Protein AF-A0A917Y724-F1 (afdb_monomer_lite)

Structure (mmCIF, N/CA/C/O backbone):
data_AF-A0A917Y724-F1
#
_entry.id   AF-A0A917Y724-F1
#
loop_
_atom_site.group_PDB
_atom_site.id
_atom_site.type_symbol
_atom_site.label_atom_id
_atom_site.label_alt_id
_atom_site.label_comp_id
_atom_site.label_asym_id
_atom_site.label_entity_id
_atom_site.label_seq_id
_atom_site.pdbx_PDB_ins_code
_atom_site.Cartn_x
_atom_site.Cartn_y
_atom_site.Cartn_z
_atom_site.occupancy
_atom_site.B_iso_or_equiv
_atom_site.auth_seq_id
_atom_site.auth_comp_id
_atom_site.auth_asym_id
_atom_site.auth_atom_id
_atom_site.pdbx_PDB_model_num
ATOM 1 N N . MET A 1 1 ? 17.860 6.139 -14.440 1.00 82.44 1 MET A N 1
ATOM 2 C CA . MET A 1 1 ? 18.016 4.877 -13.682 1.00 82.44 1 MET A CA 1
ATOM 3 C C . MET A 1 1 ? 18.057 5.109 -12.175 1.00 82.44 1 MET A C 1
ATOM 5 O O . MET A 1 1 ? 18.870 5.886 -11.681 1.00 82.44 1 MET A O 1
ATOM 9 N N . ALA A 1 2 ? 17.187 4.440 -11.422 1.00 91.62 2 ALA A N 1
ATOM 10 C CA . ALA A 1 2 ? 17.200 4.432 -9.964 1.00 91.62 2 ALA A CA 1
ATOM 11 C C . ALA A 1 2 ? 18.152 3.364 -9.397 1.00 91.62 2 ALA A C 1
ATOM 13 O O . ALA A 1 2 ? 18.412 2.335 -10.013 1.00 91.62 2 ALA A O 1
ATOM 14 N N . LYS A 1 3 ? 18.634 3.573 -8.164 1.00 95.38 3 LYS A N 1
ATOM 15 C CA . LYS A 1 3 ? 19.426 2.564 -7.439 1.00 95.38 3 LYS A CA 1
ATOM 16 C C . LYS A 1 3 ? 18.592 1.291 -7.226 1.00 95.38 3 LYS A C 1
ATOM 18 O O . LYS A 1 3 ? 17.486 1.388 -6.689 1.00 95.38 3 LYS A O 1
ATOM 23 N N . LYS A 1 4 ? 19.155 0.110 -7.521 1.00 93.94 4 LYS A N 1
ATOM 24 C CA . LYS A 1 4 ? 18.503 -1.207 -7.325 1.00 93.94 4 LYS A CA 1
ATOM 25 C C . LYS A 1 4 ? 17.917 -1.368 -5.917 1.00 93.94 4 LYS A C 1
ATOM 27 O O . LYS A 1 4 ? 16.763 -1.750 -5.753 1.00 93.94 4 LYS A O 1
ATOM 32 N N . SER A 1 5 ? 18.658 -0.933 -4.896 1.00 96.06 5 SER A N 1
ATOM 33 C CA . SER A 1 5 ? 18.205 -0.964 -3.498 1.00 96.06 5 SER A CA 1
ATOM 34 C C . SER A 1 5 ? 16.934 -0.149 -3.232 1.00 96.06 5 SER A C 1
ATOM 36 O O . SER A 1 5 ? 16.183 -0.451 -2.309 1.00 96.06 5 SER A O 1
ATOM 38 N N . ARG A 1 6 ? 16.660 0.900 -4.016 1.00 95.25 6 ARG A N 1
ATOM 39 C CA . ARG A 1 6 ? 15.450 1.726 -3.874 1.00 95.25 6 ARG A CA 1
ATOM 40 C C . ARG A 1 6 ? 14.244 1.111 -4.570 1.00 95.25 6 ARG A C 1
ATOM 42 O O . ARG A 1 6 ? 13.134 1.330 -4.091 1.00 95.25 6 ARG A O 1
ATOM 49 N N . ILE A 1 7 ? 14.467 0.366 -5.650 1.00 94.81 7 ILE A N 1
ATOM 50 C CA . ILE A 1 7 ? 13.433 -0.413 -6.335 1.00 94.81 7 ILE A CA 1
ATOM 51 C C . ILE A 1 7 ? 13.007 -1.568 -5.423 1.00 94.81 7 ILE A C 1
ATOM 53 O O . ILE A 1 7 ? 11.844 -1.620 -5.035 1.00 94.81 7 ILE A O 1
ATOM 57 N N . ALA A 1 8 ? 13.963 -2.364 -4.930 1.00 95.62 8 ALA A N 1
ATOM 58 C CA . ALA A 1 8 ? 13.699 -3.473 -4.006 1.00 95.62 8 ALA A CA 1
ATOM 59 C C . ALA A 1 8 ? 12.973 -3.027 -2.722 1.00 95.62 8 ALA A C 1
ATOM 61 O O . ALA A 1 8 ? 12.015 -3.657 -2.286 1.00 95.62 8 ALA A O 1
ATOM 62 N N . LYS A 1 9 ? 13.360 -1.884 -2.133 1.00 95.81 9 LYS A N 1
ATOM 63 C CA . LYS A 1 9 ? 12.646 -1.316 -0.972 1.00 95.81 9 LYS A CA 1
ATOM 64 C C . LYS A 1 9 ? 11.193 -0.944 -1.278 1.00 95.81 9 LYS A C 1
ATOM 66 O O . LYS A 1 9 ? 10.368 -0.980 -0.373 1.00 95.81 9 LYS A O 1
ATOM 71 N N . ASN A 1 10 ? 10.886 -0.515 -2.500 1.00 95.88 10 ASN A N 1
ATOM 72 C CA . ASN A 1 10 ? 9.520 -0.174 -2.889 1.00 95.88 10 ASN A CA 1
ATOM 73 C C . ASN A 1 10 ? 8.687 -1.431 -3.153 1.00 95.88 10 ASN A C 1
ATOM 75 O O . ASN A 1 10 ? 7.517 -1.450 -2.787 1.00 95.88 10 ASN A O 1
ATOM 79 N N . GLU A 1 11 ? 9.305 -2.467 -3.718 1.00 94.94 11 GLU A N 1
ATOM 80 C CA . GLU A 1 11 ? 8.661 -3.761 -3.947 1.00 94.94 11 GLU A CA 1
ATOM 81 C C . GLU A 1 11 ? 8.314 -4.452 -2.629 1.00 94.94 11 GLU A C 1
ATOM 83 O O . GLU A 1 11 ? 7.149 -4.743 -2.380 1.00 94.94 11 GLU A O 1
ATOM 88 N N . LYS A 1 12 ? 9.263 -4.497 -1.686 1.00 95.88 12 LYS A N 1
ATOM 89 C CA . LYS A 1 12 ? 8.992 -4.951 -0.316 1.00 95.88 12 LYS A CA 1
ATOM 90 C C . LYS A 1 12 ? 7.804 -4.210 0.308 1.00 95.88 12 LYS A C 1
ATOM 92 O O . LYS A 1 12 ? 6.965 -4.809 0.964 1.00 95.88 12 LYS A O 1
ATOM 97 N N . ARG A 1 13 ? 7.670 -2.894 0.103 1.00 96.38 13 ARG A N 1
ATOM 98 C CA . ARG A 1 13 ? 6.494 -2.161 0.612 1.00 96.38 13 ARG A CA 1
ATOM 99 C C . ARG A 1 13 ? 5.195 -2.614 -0.046 1.00 96.38 13 ARG A C 1
ATOM 101 O O . ARG A 1 13 ? 4.196 -2.699 0.652 1.00 96.38 13 ARG A O 1
ATOM 108 N N . ARG A 1 14 ? 5.188 -2.898 -1.350 1.00 95.44 14 ARG A N 1
ATOM 109 C CA . ARG A 1 14 ? 3.999 -3.417 -2.047 1.00 95.44 14 ARG A CA 1
ATOM 110 C C . ARG A 1 14 ? 3.566 -4.761 -1.472 1.00 95.44 14 ARG A C 1
ATOM 112 O O . ARG A 1 14 ? 2.390 -4.918 -1.168 1.00 95.44 14 ARG A O 1
ATOM 119 N N . GLU A 1 15 ? 4.513 -5.660 -1.224 1.00 96.06 15 GLU A N 1
ATOM 120 C CA . GLU A 1 15 ? 4.256 -6.958 -0.587 1.00 96.06 15 GLU A CA 1
ATOM 121 C C . GLU A 1 15 ? 3.650 -6.794 0.815 1.00 96.06 15 GLU A C 1
ATOM 123 O O . GLU A 1 15 ? 2.627 -7.397 1.137 1.00 96.06 15 GLU A O 1
ATOM 128 N N . PHE A 1 16 ? 4.237 -5.926 1.649 1.00 95.56 16 PHE A N 1
ATOM 129 C CA . PHE A 1 16 ? 3.709 -5.639 2.988 1.00 95.56 16 PHE A CA 1
ATOM 130 C C . PHE A 1 16 ? 2.320 -4.997 2.934 1.00 95.56 16 PHE A C 1
ATOM 132 O O . PHE A 1 16 ? 1.463 -5.325 3.751 1.00 95.56 16 PHE A O 1
ATOM 139 N N . VAL A 1 17 ? 2.073 -4.093 1.987 1.00 96.12 17 VAL A N 1
ATOM 140 C CA . VAL A 1 17 ? 0.746 -3.495 1.800 1.00 96.12 17 VAL A CA 1
ATOM 141 C C . VAL A 1 17 ? -0.266 -4.564 1.409 1.00 96.12 17 VAL A C 1
ATOM 143 O O . VAL A 1 17 ? -1.323 -4.614 2.026 1.00 96.12 17 VAL A O 1
ATOM 146 N N . ALA A 1 18 ? 0.057 -5.437 0.453 1.00 95.25 18 ALA A N 1
ATOM 147 C CA . ALA A 1 18 ? -0.834 -6.509 0.016 1.00 95.25 18 ALA A CA 1
ATOM 148 C C . ALA A 1 18 ? -1.160 -7.480 1.162 1.00 95.25 18 ALA A C 1
ATOM 150 O O . ALA A 1 18 ? -2.328 -7.774 1.405 1.00 95.25 18 ALA A O 1
ATOM 151 N N . ARG A 1 19 ? -0.146 -7.896 1.932 1.00 95.00 19 ARG A N 1
ATOM 152 C CA . ARG A 1 19 ? -0.314 -8.819 3.064 1.00 95.00 19 ARG A CA 1
ATOM 153 C C . ARG A 1 19 ? -1.217 -8.264 4.171 1.00 95.00 19 ARG A C 1
ATOM 155 O O . ARG A 1 19 ? -1.969 -9.019 4.773 1.00 95.00 19 ARG A O 1
ATOM 162 N N . TYR A 1 20 ? -1.133 -6.964 4.457 1.00 94.56 20 TYR A N 1
ATOM 163 C CA . TYR A 1 20 ? -1.872 -6.330 5.558 1.00 94.56 20 TYR A CA 1
ATOM 164 C C . TYR A 1 20 ? -3.113 -5.549 5.092 1.00 94.56 20 TYR A C 1
ATOM 166 O O . TYR A 1 20 ? -3.781 -4.922 5.916 1.00 94.56 20 TYR A O 1
ATOM 174 N N . ALA A 1 21 ? -3.438 -5.566 3.794 1.00 93.75 21 ALA A N 1
ATOM 175 C CA . ALA A 1 21 ? -4.510 -4.755 3.216 1.00 93.75 21 ALA A CA 1
ATOM 176 C C . ALA A 1 21 ? -5.874 -5.044 3.857 1.00 93.75 21 ALA A C 1
ATOM 178 O O . ALA A 1 21 ? -6.537 -4.107 4.301 1.00 93.75 21 ALA A O 1
ATOM 179 N N . ALA A 1 22 ? -6.251 -6.324 3.950 1.00 94.56 22 ALA A N 1
ATOM 180 C CA . ALA A 1 22 ? -7.533 -6.750 4.511 1.00 94.56 22 ALA A CA 1
ATOM 181 C C . ALA A 1 22 ? -7.673 -6.318 5.977 1.00 94.56 22 ALA A C 1
ATOM 183 O O . ALA A 1 22 ? -8.573 -5.556 6.324 1.00 94.56 22 ALA A O 1
ATOM 184 N N . ARG A 1 23 ? -6.692 -6.679 6.812 1.00 93.69 23 ARG A N 1
ATOM 185 C CA . ARG A 1 23 ? -6.708 -6.348 8.239 1.00 93.69 23 ARG A CA 1
ATOM 186 C C . ARG A 1 23 ? -6.767 -4.841 8.495 1.00 93.69 23 ARG A C 1
ATOM 188 O O . ARG A 1 23 ? -7.489 -4.374 9.369 1.00 93.69 23 ARG A O 1
ATOM 195 N N . ARG A 1 24 ? -6.023 -4.044 7.721 1.00 94.19 24 ARG A N 1
ATOM 196 C CA . ARG A 1 24 ? -6.050 -2.576 7.846 1.00 94.19 24 ARG A CA 1
ATOM 197 C C . ARG A 1 24 ? -7.363 -1.960 7.380 1.00 94.19 24 ARG A C 1
ATOM 199 O O . ARG A 1 24 ? -7.694 -0.886 7.879 1.00 94.19 24 ARG A O 1
ATOM 206 N N . ALA A 1 25 ? -8.057 -2.571 6.422 1.00 94.19 25 ALA A N 1
ATOM 207 C CA . ALA A 1 25 ? -9.376 -2.117 5.997 1.00 94.19 25 ALA A CA 1
ATOM 208 C C . ALA A 1 25 ? -10.388 -2.303 7.134 1.00 94.19 25 ALA A C 1
ATOM 210 O O . ALA A 1 25 ? -10.979 -1.317 7.563 1.00 94.19 25 ALA A O 1
ATOM 211 N N . GLU A 1 26 ? -10.448 -3.500 7.726 1.00 94.38 26 GLU A N 1
ATOM 212 C CA . GLU A 1 26 ? -11.329 -3.812 8.864 1.00 94.38 26 GLU A CA 1
ATOM 213 C C . GLU A 1 26 ? -11.164 -2.817 10.022 1.00 94.38 26 GLU A C 1
ATOM 215 O O . GLU A 1 26 ? -12.128 -2.225 10.502 1.00 94.38 26 GLU A O 1
ATOM 220 N N . LEU A 1 27 ? -9.922 -2.572 10.448 1.00 94.50 27 LEU A N 1
ATOM 221 C CA . LEU A 1 27 ? -9.639 -1.674 11.572 1.00 94.50 27 LEU A CA 1
ATOM 222 C C . LEU A 1 27 ? -10.020 -0.229 11.264 1.00 94.50 27 LEU A C 1
ATOM 224 O O . LEU A 1 27 ? -10.531 0.486 12.124 1.00 94.50 27 LEU A O 1
ATOM 228 N N . LYS A 1 28 ? -9.770 0.220 10.031 1.00 93.81 28 LYS A N 1
ATOM 229 C CA . LYS A 1 28 ? -10.169 1.562 9.600 1.00 93.81 28 LYS A CA 1
ATOM 230 C C . LYS A 1 28 ? -11.683 1.699 9.522 1.00 93.81 28 LYS A C 1
ATOM 232 O O . LYS A 1 28 ? -12.187 2.775 9.836 1.00 93.81 28 LYS A O 1
ATOM 237 N N . ASP A 1 29 ? -12.387 0.639 9.147 1.00 95.25 29 ASP A N 1
ATOM 238 C CA . ASP A 1 29 ? -13.845 0.627 9.108 1.00 95.25 29 ASP A CA 1
ATOM 239 C C . ASP A 1 29 ? -14.434 0.712 10.519 1.00 95.25 29 ASP A C 1
ATOM 241 O O . ASP A 1 29 ? -15.340 1.517 10.739 1.00 95.25 29 ASP A O 1
ATOM 245 N N . ILE A 1 30 ? -13.868 -0.012 11.495 1.00 93.19 30 ILE A N 1
ATOM 246 C CA . ILE A 1 30 ? -14.245 0.103 12.917 1.00 93.19 30 ILE A CA 1
ATOM 247 C C . ILE A 1 30 ? -14.040 1.538 13.417 1.00 93.19 30 ILE A C 1
ATOM 249 O O . ILE A 1 30 ? -14.930 2.101 14.053 1.00 93.19 30 ILE A O 1
ATOM 253 N N . ILE A 1 31 ? -12.900 2.157 13.091 1.00 92.81 31 ILE A N 1
ATOM 254 C CA . ILE A 1 31 ? -12.583 3.532 13.508 1.00 92.81 31 ILE A CA 1
ATOM 255 C C . ILE A 1 31 ? -13.537 4.550 12.868 1.00 92.81 31 ILE A C 1
ATOM 257 O O . ILE A 1 31 ? -13.969 5.489 13.532 1.00 92.81 31 ILE A O 1
ATOM 261 N N . ARG A 1 32 ? -13.862 4.388 11.579 1.00 93.50 32 ARG A N 1
ATOM 262 C CA . ARG A 1 32 ? -14.727 5.314 10.831 1.00 93.50 32 ARG A CA 1
ATOM 263 C C . ARG A 1 32 ? -16.204 5.169 11.200 1.00 93.50 32 ARG A C 1
ATOM 265 O O . ARG A 1 32 ? -16.970 6.115 11.015 1.00 93.50 32 ARG A O 1
ATOM 272 N N . ARG A 1 33 ? -16.632 3.990 11.651 1.00 93.19 33 ARG A N 1
ATOM 273 C CA . ARG A 1 33 ? -18.042 3.698 11.901 1.00 93.19 33 ARG A CA 1
ATOM 274 C C . ARG A 1 33 ? -18.560 4.515 13.107 1.00 93.19 33 ARG A C 1
ATOM 276 O O . ARG A 1 33 ? -17.976 4.467 14.194 1.00 93.19 33 ARG A O 1
ATOM 283 N N . PRO A 1 34 ? -19.671 5.261 12.947 1.00 87.00 34 PRO A N 1
ATOM 284 C CA . PRO A 1 34 ? -20.221 6.098 14.015 1.00 87.00 34 PRO A CA 1
ATOM 285 C C . PRO A 1 34 ? -20.843 5.278 15.152 1.00 87.00 34 PRO A C 1
ATOM 287 O O . PRO A 1 34 ? -20.871 5.752 16.280 1.00 87.00 34 PRO A O 1
ATOM 290 N N . SER A 1 35 ? -21.278 4.044 14.873 1.00 90.81 35 SER A N 1
ATOM 291 C CA . SER A 1 35 ? -21.886 3.137 15.854 1.00 90.81 35 SER A CA 1
ATOM 292 C C . SER A 1 35 ? -20.883 2.336 16.692 1.00 90.81 35 SER A C 1
ATOM 294 O O . SER A 1 35 ? -21.309 1.569 17.546 1.00 90.81 35 SER A O 1
ATOM 296 N N . SER A 1 36 ? -19.581 2.436 16.413 1.00 88.44 36 SER A N 1
ATOM 297 C CA . SER A 1 36 ? -18.554 1.760 17.214 1.00 88.44 36 SER A CA 1
ATOM 298 C C . SER A 1 36 ? -18.420 2.440 18.571 1.00 88.44 36 SER A C 1
ATOM 300 O O . SER A 1 36 ? -18.453 3.671 18.649 1.00 88.44 36 SER A O 1
ATOM 302 N N . THR A 1 37 ? -18.210 1.650 19.617 1.00 92.62 37 THR A N 1
ATOM 303 C CA . THR A 1 37 ? -17.938 2.182 20.956 1.00 92.62 37 THR A CA 1
ATOM 304 C C . THR A 1 37 ? -16.541 2.801 21.022 1.00 92.62 37 THR A C 1
ATOM 306 O O . THR A 1 37 ? -15.644 2.460 20.244 1.00 92.62 37 THR A O 1
ATOM 309 N N . ASP A 1 38 ? -16.321 3.708 21.972 1.00 90.81 38 ASP A N 1
ATOM 310 C CA . ASP A 1 38 ? -15.014 4.357 22.117 1.00 90.81 38 ASP A CA 1
ATOM 311 C C . ASP A 1 38 ? -13.910 3.362 22.502 1.00 90.81 38 ASP A C 1
ATOM 313 O O . ASP A 1 38 ? -12.786 3.472 22.014 1.00 90.81 38 ASP A O 1
ATOM 317 N N . ALA A 1 39 ? -14.240 2.324 23.277 1.00 91.75 39 ALA A N 1
ATOM 318 C CA . ALA A 1 39 ? -13.310 1.250 23.618 1.00 91.75 39 ALA A CA 1
ATOM 319 C C . ALA A 1 39 ? -12.837 0.472 22.374 1.00 91.75 39 ALA A C 1
ATOM 321 O O . ALA A 1 39 ? -11.636 0.267 22.187 1.00 91.75 39 ALA A O 1
ATOM 322 N N . GLU A 1 40 ? -13.756 0.099 21.477 1.00 91.50 40 GLU A N 1
ATOM 323 C CA . GLU A 1 40 ? -13.422 -0.582 20.217 1.00 91.50 40 GLU A CA 1
ATOM 324 C C . GLU A 1 40 ? -12.586 0.308 19.293 1.00 91.50 40 GLU A C 1
ATOM 326 O O . GLU A 1 40 ? -11.639 -0.162 18.656 1.00 91.50 40 GLU A O 1
ATOM 331 N N . ARG A 1 41 ? -12.894 1.610 19.240 1.00 93.69 41 ARG A N 1
ATOM 332 C CA . ARG A 1 41 ? -12.111 2.582 18.466 1.00 93.69 41 ARG A CA 1
ATOM 333 C C . ARG A 1 41 ? -10.684 2.693 18.986 1.00 93.69 41 ARG A C 1
ATOM 335 O O . ARG A 1 41 ? -9.756 2.693 18.178 1.00 93.69 41 ARG A O 1
ATOM 342 N N . ILE A 1 42 ? -10.497 2.783 20.302 1.00 94.25 42 ILE A N 1
ATOM 343 C CA . ILE A 1 42 ? -9.168 2.867 20.924 1.00 94.25 42 ILE A CA 1
ATOM 344 C C . ILE A 1 42 ? -8.381 1.581 20.650 1.00 94.25 42 ILE A C 1
ATOM 346 O O . ILE A 1 42 ? -7.263 1.656 20.137 1.00 94.25 42 ILE A O 1
ATOM 350 N N . ALA A 1 43 ? -8.984 0.410 20.871 1.00 94.81 43 ALA A N 1
ATOM 351 C CA . ALA A 1 43 ? -8.345 -0.877 20.599 1.00 94.81 43 ALA A CA 1
ATOM 352 C C . ALA A 1 43 ? -7.942 -1.029 19.118 1.00 94.81 43 ALA A C 1
ATOM 354 O O . ALA A 1 43 ? -6.819 -1.439 18.813 1.00 94.81 43 ALA A O 1
ATOM 355 N N . ALA A 1 44 ? -8.814 -0.635 18.183 1.00 94.75 44 ALA A N 1
ATOM 356 C CA . ALA A 1 44 ? -8.513 -0.661 16.753 1.00 94.75 44 ALA A CA 1
ATOM 357 C C . ALA A 1 44 ? -7.382 0.312 16.374 1.00 94.75 44 ALA A C 1
ATOM 359 O O . ALA A 1 44 ? -6.537 -0.012 15.537 1.00 94.75 44 ALA A O 1
ATOM 360 N N . GLN A 1 45 ? -7.326 1.496 16.994 1.00 94.56 45 GLN A N 1
ATOM 361 C CA . GLN A 1 45 ? -6.232 2.447 16.788 1.00 94.56 45 GLN A CA 1
ATOM 362 C C . GLN A 1 45 ? -4.901 1.918 17.325 1.00 94.56 45 GLN A C 1
ATOM 364 O O . GLN A 1 45 ? -3.874 2.082 16.662 1.00 94.56 45 GLN A O 1
ATOM 369 N N . GLU A 1 46 ? -4.897 1.296 18.502 1.00 96.00 46 GLU A N 1
ATOM 370 C CA . GLU A 1 46 ? -3.698 0.687 19.076 1.00 96.00 46 GLU A CA 1
ATOM 371 C C . GLU A 1 46 ? -3.166 -0.445 18.205 1.00 96.00 46 GLU A C 1
ATOM 373 O O . GLU A 1 46 ? -1.974 -0.468 17.893 1.00 96.00 46 GLU A O 1
ATOM 378 N N . GLU A 1 47 ? -4.042 -1.344 17.755 1.00 94.81 47 GLU A N 1
ATOM 379 C CA . GLU A 1 47 ? -3.678 -2.425 16.841 1.00 94.81 47 GLU A CA 1
ATOM 380 C C . GLU A 1 47 ? -3.057 -1.844 15.560 1.00 94.81 47 GLU A C 1
ATOM 382 O O . GLU A 1 47 ? -1.924 -2.183 15.199 1.00 94.81 47 GLU A O 1
ATOM 387 N N . LEU A 1 48 ? -3.717 -0.849 14.953 1.00 94.38 48 LEU A N 1
ATOM 388 C CA . LEU A 1 48 ? -3.242 -0.203 13.730 1.00 94.38 48 LEU A CA 1
ATOM 389 C C . LEU A 1 48 ? -1.860 0.454 13.899 1.00 94.38 48 LEU A C 1
ATOM 391 O O . LEU A 1 48 ? -1.093 0.516 12.929 1.00 94.38 48 LEU A O 1
ATOM 395 N N . ARG A 1 49 ? -1.553 0.960 15.105 1.00 93.75 49 ARG A N 1
ATOM 396 C CA . ARG A 1 49 ? -0.257 1.556 15.479 1.00 93.75 49 ARG A CA 1
ATOM 397 C C . ARG A 1 49 ? 0.825 0.506 15.738 1.00 93.75 49 ARG A C 1
ATOM 399 O O . ARG A 1 49 ? 1.988 0.796 15.462 1.00 93.75 49 ARG A O 1
ATOM 406 N N . ARG A 1 50 ? 0.469 -0.687 16.233 1.00 94.75 50 ARG A N 1
ATOM 407 C CA . ARG A 1 50 ? 1.407 -1.809 16.450 1.00 94.75 50 ARG A CA 1
ATOM 408 C C . ARG A 1 50 ? 1.914 -2.406 15.137 1.00 94.75 50 ARG A C 1
ATOM 410 O O . ARG A 1 50 ? 3.022 -2.935 15.090 1.00 94.75 50 ARG A O 1
ATOM 417 N N . GLN A 1 51 ? 1.134 -2.314 14.060 1.00 93.25 51 GLN A N 1
ATOM 418 C CA . GLN A 1 51 ? 1.538 -2.834 12.754 1.00 93.25 51 GLN A CA 1
ATOM 419 C C . GLN A 1 51 ? 2.772 -2.112 12.165 1.00 93.25 51 GLN A C 1
ATOM 421 O O . GLN A 1 51 ? 2.965 -0.911 12.382 1.00 93.25 51 GLN A O 1
ATOM 426 N N . PRO A 1 52 ? 3.585 -2.790 11.325 1.00 94.00 52 PRO A N 1
ATOM 427 C CA . PRO A 1 52 ? 4.749 -2.169 10.698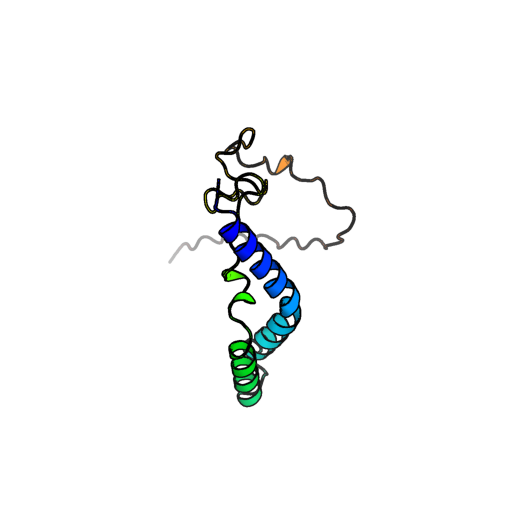 1.00 94.00 52 PRO A CA 1
ATOM 428 C C . PRO A 1 52 ? 4.370 -0.966 9.827 1.00 94.00 52 PRO A C 1
ATOM 430 O O . PRO A 1 52 ? 3.436 -1.026 9.028 1.00 94.00 52 PRO A O 1
ATOM 433 N N . ARG A 1 53 ? 5.154 0.118 9.889 1.00 92.56 53 ARG A N 1
ATOM 434 C CA . ARG A 1 53 ? 4.882 1.363 9.136 1.00 92.56 53 ARG A CA 1
ATOM 435 C C . ARG A 1 53 ? 4.783 1.166 7.622 1.00 92.56 53 ARG A C 1
ATOM 437 O O . ARG A 1 53 ? 4.034 1.883 6.962 1.00 92.56 53 ARG A O 1
ATOM 444 N N . ASP A 1 54 ? 5.542 0.222 7.072 1.00 93.81 54 ASP A N 1
ATOM 445 C CA . ASP A 1 54 ? 5.594 -0.048 5.631 1.00 93.81 54 ASP A CA 1
ATOM 446 C C . ASP A 1 54 ? 4.335 -0.743 5.083 1.00 93.81 54 ASP A C 1
ATOM 448 O O . ASP A 1 54 ? 4.158 -0.780 3.871 1.00 93.81 54 ASP A O 1
ATOM 452 N N . THR A 1 55 ? 3.414 -1.182 5.949 1.00 93.94 55 THR A N 1
ATOM 453 C CA . THR A 1 55 ? 2.073 -1.670 5.560 1.00 93.94 55 THR A CA 1
ATOM 454 C C . THR A 1 55 ? 1.144 -0.558 5.061 1.00 93.94 55 THR A C 1
ATOM 456 O O . THR A 1 55 ? 0.078 -0.817 4.505 1.00 93.94 55 THR A O 1
ATOM 459 N N . CYS A 1 56 ? 1.512 0.711 5.258 1.00 92.31 56 CYS A N 1
ATOM 460 C CA . CYS A 1 56 ? 0.716 1.840 4.800 1.00 92.31 56 CYS A CA 1
ATOM 461 C C . CYS A 1 56 ? 0.907 2.084 3.294 1.00 92.31 56 CYS A C 1
ATOM 463 O O . CYS A 1 56 ? 1.980 2.512 2.859 1.00 92.31 56 CYS A O 1
ATOM 465 N N . ALA A 1 57 ? -0.170 1.912 2.516 1.00 92.75 57 ALA A N 1
ATOM 466 C CA . ALA A 1 57 ? -0.180 2.091 1.060 1.00 92.75 57 ALA A CA 1
ATOM 467 C C . ALA A 1 57 ? 0.364 3.455 0.594 1.00 92.75 57 ALA A C 1
ATOM 469 O O . ALA A 1 57 ? 1.047 3.530 -0.424 1.00 92.75 57 ALA A O 1
ATOM 470 N N . THR A 1 58 ? 0.171 4.525 1.373 1.00 94.06 58 THR A N 1
ATOM 471 C CA . THR A 1 58 ? 0.674 5.878 1.063 1.00 94.06 58 THR A CA 1
ATOM 472 C C . THR A 1 58 ? 2.205 5.949 0.944 1.00 94.06 58 THR A C 1
ATOM 474 O O . THR A 1 58 ? 2.746 6.866 0.327 1.00 94.06 58 THR A O 1
ATOM 477 N N . ARG A 1 59 ? 2.941 4.994 1.533 1.00 94.19 59 ARG A N 1
ATOM 478 C CA . ARG A 1 59 ? 4.416 4.945 1.483 1.00 94.19 59 ARG A CA 1
ATOM 479 C C . ARG A 1 59 ? 4.961 4.282 0.220 1.00 94.19 59 ARG A C 1
ATOM 481 O O . ARG A 1 59 ? 6.164 4.407 -0.053 1.00 94.19 59 ARG A O 1
ATOM 488 N N . VAL A 1 60 ? 4.115 3.573 -0.526 1.00 95.19 60 VAL A N 1
ATOM 489 C CA . VAL A 1 60 ? 4.465 3.026 -1.836 1.00 95.19 60 VAL A CA 1
ATOM 490 C C . VAL A 1 60 ? 4.548 4.186 -2.817 1.00 95.19 60 VAL A C 1
ATOM 492 O O . VAL A 1 60 ? 3.672 5.047 -2.875 1.00 95.19 60 VAL A O 1
ATOM 495 N N . ARG A 1 61 ? 5.638 4.244 -3.580 1.00 94.75 61 ARG A N 1
ATOM 496 C CA . ARG A 1 61 ? 5.797 5.228 -4.650 1.00 94.75 61 ARG A CA 1
ATOM 497 C C . ARG A 1 61 ? 5.601 4.552 -5.989 1.00 94.75 61 ARG A C 1
ATOM 499 O O . ARG A 1 61 ? 6.153 3.481 -6.232 1.00 94.75 61 ARG A O 1
ATOM 506 N N . ASN A 1 62 ? 4.874 5.219 -6.873 1.00 94.00 62 ASN A N 1
ATOM 507 C CA . ASN A 1 62 ? 4.849 4.823 -8.267 1.00 94.00 62 ASN A CA 1
ATOM 508 C C . ASN A 1 62 ? 6.215 5.138 -8.874 1.00 94.00 62 ASN A C 1
ATOM 510 O O . ASN A 1 62 ? 6.716 6.260 -8.761 1.00 94.00 62 ASN A O 1
ATOM 514 N N . ARG A 1 63 ? 6.834 4.111 -9.440 1.00 93.94 63 ARG A N 1
ATOM 515 C CA . ARG A 1 63 ? 8.121 4.175 -10.114 1.00 93.94 63 ARG A CA 1
ATOM 516 C C . ARG A 1 63 ? 7.931 3.623 -11.505 1.00 93.94 63 ARG A C 1
ATOM 518 O O . ARG A 1 63 ? 7.126 2.712 -11.678 1.00 93.94 63 ARG A O 1
ATOM 525 N N . ASP A 1 64 ? 8.682 4.182 -12.433 1.00 92.62 64 ASP A N 1
ATOM 526 C CA . ASP A 1 64 ? 8.820 3.634 -13.771 1.00 92.62 64 ASP A CA 1
ATOM 527 C C . ASP A 1 64 ? 9.198 2.143 -13.731 1.00 92.62 64 ASP A C 1
ATOM 529 O O . ASP A 1 64 ? 10.014 1.740 -12.894 1.00 92.62 64 ASP A O 1
ATOM 533 N N . ALA A 1 65 ? 8.594 1.342 -14.605 1.00 89.00 65 ALA A N 1
ATOM 534 C CA . ALA A 1 65 ? 8.885 -0.078 -14.743 1.00 89.00 65 ALA A CA 1
ATOM 535 C C . ALA A 1 65 ? 10.260 -0.346 -15.377 1.00 89.00 65 ALA A C 1
ATOM 537 O O . ALA A 1 65 ? 10.879 -1.356 -15.047 1.00 89.00 65 ALA A 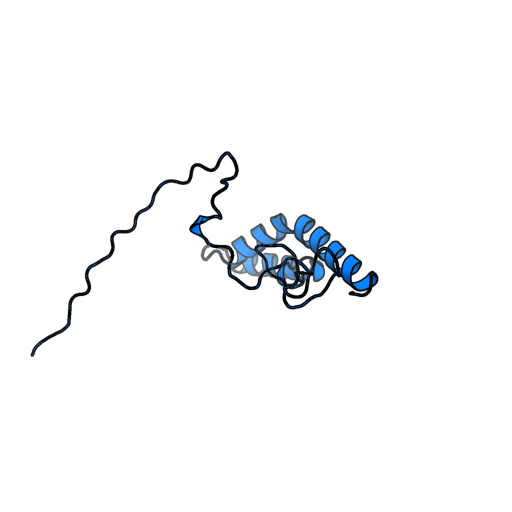O 1
ATOM 538 N N . VAL A 1 66 ? 10.752 0.555 -16.236 1.00 89.19 66 VAL A N 1
ATOM 539 C CA . VAL A 1 66 ? 12.022 0.373 -16.957 1.00 89.19 66 VAL A CA 1
ATOM 540 C C . VAL A 1 66 ? 13.183 0.916 -16.131 1.00 89.19 66 VAL A C 1
ATOM 542 O O . VAL A 1 66 ? 14.061 0.172 -15.691 1.00 89.19 66 VAL A O 1
ATOM 545 N N . ASP A 1 67 ? 13.181 2.224 -15.868 1.00 86.75 67 ASP A N 1
ATOM 546 C CA . ASP A 1 67 ? 14.325 2.903 -15.260 1.00 86.75 67 ASP A CA 1
ATOM 547 C C . ASP A 1 67 ? 14.209 3.073 -13.729 1.00 86.75 67 ASP A C 1
ATOM 549 O O . ASP A 1 67 ? 15.177 3.455 -13.055 1.00 86.75 67 ASP A O 1
ATOM 553 N N . GLY A 1 68 ? 13.039 2.786 -13.146 1.00 92.5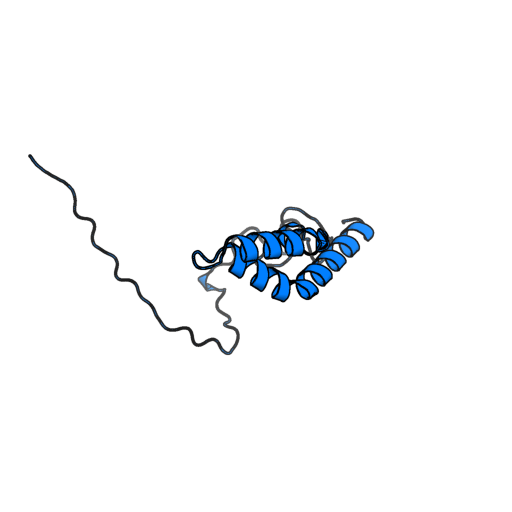0 68 GLY A N 1
ATOM 554 C CA . GLY A 1 68 ? 12.746 2.950 -11.722 1.00 92.50 68 GLY A CA 1
ATOM 555 C C . GLY A 1 68 ? 12.567 4.402 -11.256 1.00 92.50 68 GLY A C 1
ATOM 556 O O . GLY A 1 68 ? 12.590 4.655 -10.036 1.00 92.50 68 GLY A O 1
ATOM 557 N N . ARG A 1 69 ? 12.434 5.373 -12.171 1.00 93.25 69 ARG A N 1
ATOM 558 C CA . ARG A 1 69 ? 12.357 6.807 -11.865 1.00 93.25 69 ARG A CA 1
ATOM 559 C C . ARG A 1 69 ? 11.131 7.122 -11.010 1.00 93.25 69 ARG A C 1
ATOM 561 O O . ARG A 1 69 ? 10.019 6.701 -11.312 1.00 93.25 69 ARG A O 1
ATOM 568 N N . PRO A 1 70 ? 11.305 7.880 -9.914 1.00 92.62 70 PRO A N 1
ATOM 569 C CA . PRO A 1 70 ? 10.231 8.133 -8.952 1.00 92.62 70 PRO A CA 1
ATOM 570 C C . PRO A 1 70 ? 9.321 9.316 -9.321 1.00 92.62 70 PRO A C 1
ATOM 572 O O . PRO A 1 70 ? 8.437 9.665 -8.540 1.00 92.62 70 PRO A O 1
ATOM 575 N N . ARG A 1 71 ? 9.589 10.009 -10.433 1.00 91.75 71 ARG A N 1
ATOM 576 C CA . ARG A 1 71 ? 8.910 11.248 -10.840 1.00 91.75 71 ARG A CA 1
ATOM 577 C C . ARG A 1 71 ? 8.499 11.163 -12.305 1.00 91.75 71 ARG A C 1
ATOM 579 O O . ARG A 1 71 ? 9.086 10.405 -13.071 1.00 91.75 71 ARG A O 1
ATOM 586 N N . GLY A 1 72 ? 7.500 11.963 -12.673 1.00 90.56 72 GLY A N 1
ATOM 587 C CA . GLY A 1 72 ? 6.965 11.977 -14.036 1.00 9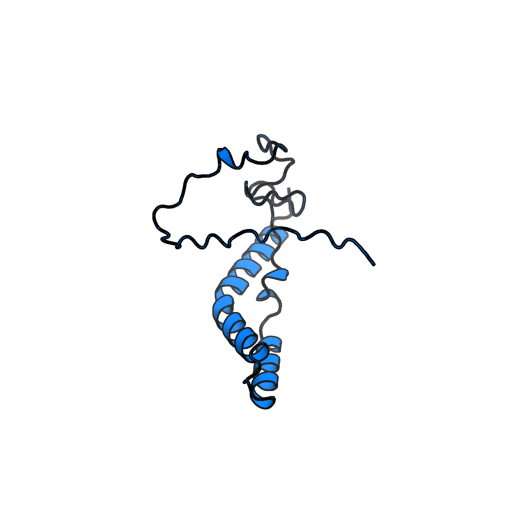0.56 72 GLY A CA 1
ATOM 588 C C . GLY A 1 72 ? 6.224 10.695 -14.418 1.00 90.56 72 GLY A C 1
ATOM 589 O O . GLY A 1 72 ? 6.055 10.455 -15.603 1.00 90.56 72 GLY A O 1
ATOM 590 N N . TYR A 1 73 ? 5.813 9.884 -13.436 1.00 92.19 73 TYR A N 1
ATOM 591 C CA . TYR A 1 73 ? 5.108 8.623 -13.653 1.00 92.19 73 TYR A CA 1
ATOM 592 C C . TYR A 1 73 ? 3.697 8.863 -14.189 1.00 92.19 73 TYR A C 1
ATOM 594 O O . TYR A 1 73 ? 2.876 9.506 -13.525 1.00 92.19 73 TYR A O 1
ATOM 602 N N . LEU A 1 74 ? 3.404 8.295 -15.352 1.00 91.00 74 LEU A N 1
ATOM 603 C CA . LEU A 1 74 ? 2.090 8.313 -15.970 1.00 91.00 74 LEU A CA 1
ATOM 604 C C . LEU A 1 74 ? 1.371 7.004 -15.652 1.00 91.00 74 LEU A C 1
ATOM 606 O O . LEU A 1 74 ? 1.738 5.940 -16.142 1.00 91.00 74 LEU A O 1
ATOM 610 N N . ARG A 1 75 ? 0.314 7.084 -14.833 1.00 89.19 75 ARG A N 1
ATOM 611 C CA . ARG A 1 75 ? -0.437 5.902 -14.365 1.00 89.19 75 ARG A CA 1
ATOM 612 C C . ARG A 1 75 ? -1.076 5.097 -15.495 1.00 89.19 75 ARG A C 1
ATOM 614 O O . ARG A 1 75 ? -1.201 3.893 -15.347 1.00 89.19 75 ARG A O 1
ATOM 621 N N . ALA A 1 76 ? -1.449 5.757 -16.591 1.00 86.38 76 ALA A N 1
ATOM 622 C CA . ALA A 1 76 ? -2.035 5.102 -17.757 1.00 86.38 76 ALA A CA 1
ATOM 623 C C . ALA A 1 76 ? -1.057 4.138 -18.451 1.00 86.38 76 ALA A C 1
ATOM 625 O O . ALA A 1 76 ? -1.481 3.105 -18.950 1.00 86.38 76 ALA A O 1
ATOM 626 N N . PHE A 1 77 ? 0.240 4.464 -18.454 1.00 86.12 77 PHE A N 1
ATOM 627 C CA . PHE A 1 77 ? 1.270 3.688 -19.155 1.00 86.12 77 PHE A CA 1
ATOM 628 C C . PHE A 1 77 ? 2.170 2.886 -18.211 1.00 86.12 77 PHE A C 1
ATOM 630 O O . PHE A 1 77 ? 2.858 1.973 -18.643 1.00 86.12 77 PHE A O 1
ATOM 637 N N . GLY A 1 78 ? 2.205 3.230 -16.922 1.00 88.50 78 GLY A N 1
ATOM 638 C CA . GLY A 1 78 ? 3.110 2.599 -15.963 1.00 88.50 78 GLY A CA 1
ATOM 639 C C . GLY A 1 78 ? 4.577 3.031 -16.092 1.00 88.50 78 GLY A C 1
ATOM 640 O O . GLY A 1 78 ? 5.442 2.431 -15.457 1.00 88.50 78 GLY A O 1
ATOM 641 N N . LEU A 1 79 ? 4.848 4.078 -16.872 1.00 91.25 79 LEU A N 1
ATOM 642 C CA . LEU A 1 79 ? 6.185 4.549 -17.244 1.00 91.25 79 LEU A CA 1
ATOM 643 C C . LEU A 1 79 ? 6.351 6.041 -16.942 1.00 91.25 79 LEU A C 1
ATOM 645 O O . LEU A 1 79 ? 5.375 6.758 -16.688 1.00 91.25 79 LEU A O 1
ATOM 649 N N . SER A 1 80 ? 7.588 6.529 -16.946 1.00 89.88 80 SER A N 1
ATOM 650 C CA . SER A 1 80 ? 7.869 7.958 -16.883 1.00 89.88 80 SER A CA 1
ATOM 651 C C . SER A 1 80 ? 7.618 8.628 -18.234 1.00 89.88 80 SER A C 1
ATOM 653 O O . SER A 1 80 ? 7.781 8.036 -19.292 1.00 89.88 80 SER A O 1
ATOM 655 N N . ARG A 1 81 ? 7.266 9.913 -18.207 1.00 88.19 81 ARG A N 1
ATOM 656 C CA . ARG A 1 81 ? 7.089 10.751 -19.408 1.00 88.19 81 ARG A CA 1
ATOM 657 C C . ARG A 1 81 ? 8.359 10.941 -20.252 1.00 88.19 81 ARG A C 1
ATOM 659 O O . ARG A 1 81 ? 8.267 11.500 -21.335 1.00 88.19 81 ARG A O 1
ATOM 666 N N . GLU A 1 82 ? 9.524 10.633 -19.686 1.00 87.00 82 GLU A N 1
ATOM 667 C CA . GLU A 1 82 ? 10.816 10.756 -20.372 1.00 87.00 82 GLU A CA 1
ATOM 668 C C . GLU A 1 82 ? 11.191 9.453 -21.096 1.00 87.00 82 GLU A C 1
ATOM 670 O O . GLU A 1 82 ? 12.187 9.426 -21.812 1.00 87.00 82 GLU A O 1
ATOM 675 N N . GLU A 1 83 ? 10.419 8.378 -20.898 1.00 85.50 83 GLU A N 1
ATOM 676 C CA . GLU A 1 83 ? 10.657 7.112 -21.582 1.00 85.50 83 GLU A CA 1
ATOM 677 C C . GLU A 1 83 ? 10.306 7.230 -23.076 1.00 85.50 83 GLU A C 1
ATOM 679 O O . GLU A 1 83 ? 9.274 7.821 -23.430 1.00 85.50 83 GLU A O 1
ATOM 684 N N . PRO A 1 84 ? 11.135 6.666 -23.974 1.00 82.44 84 PRO A N 1
ATOM 685 C CA . PRO A 1 84 ? 10.875 6.681 -25.408 1.00 82.44 84 PRO A CA 1
ATOM 686 C C . PRO A 1 84 ? 9.512 6.068 -25.743 1.00 82.44 84 PRO A C 1
ATOM 688 O O . PRO A 1 84 ? 9.119 5.043 -25.193 1.00 82.44 84 PRO A O 1
ATOM 691 N N . GLY A 1 85 ? 8.776 6.697 -26.660 1.00 78.81 85 GLY A N 1
ATOM 692 C CA . GLY A 1 85 ? 7.450 6.223 -27.078 1.00 78.81 85 GLY A CA 1
ATOM 693 C C . GLY A 1 85 ? 6.304 6.581 -26.123 1.00 78.81 85 GLY A C 1
ATOM 694 O O . GLY A 1 85 ? 5.140 6.402 -26.484 1.00 78.81 85 GLY A O 1
ATOM 695 N N . VAL A 1 86 ? 6.585 7.164 -24.952 1.00 76.81 86 VAL A N 1
ATOM 696 C CA . VAL A 1 86 ? 5.550 7.688 -24.054 1.00 76.81 86 VAL A CA 1
ATOM 697 C C . VAL A 1 86 ? 5.176 9.106 -24.482 1.00 76.81 86 VAL A C 1
ATOM 699 O O . VAL A 1 86 ? 5.833 10.093 -24.155 1.00 76.81 86 VAL A O 1
ATOM 702 N N . SER A 1 87 ? 4.096 9.226 -25.253 1.00 72.19 87 SER A N 1
ATOM 703 C CA . SER A 1 87 ? 3.610 10.534 -25.694 1.00 72.19 87 SER A CA 1
ATOM 704 C C . SER A 1 87 ? 2.990 11.313 -24.523 1.00 72.19 87 SER A C 1
ATOM 706 O O . SER A 1 87 ? 2.194 10.770 -23.758 1.00 72.19 87 SER A O 1
ATOM 708 N N . LYS A 1 88 ? 3.296 12.615 -24.412 1.00 63.62 88 LYS A N 1
ATOM 709 C CA . LYS A 1 88 ? 2.671 13.520 -23.424 1.00 63.62 88 LYS A CA 1
ATOM 710 C C . LYS A 1 88 ? 1.201 13.831 -23.722 1.00 63.62 88 LYS A C 1
ATOM 712 O O . LYS A 1 88 ? 0.533 14.422 -22.876 1.00 63.62 88 LYS A O 1
ATOM 717 N N . ARG A 1 89 ? 0.705 13.479 -24.915 1.00 64.38 89 ARG A N 1
ATOM 718 C CA . ARG A 1 89 ? -0.718 13.608 -25.233 1.00 64.38 89 ARG A CA 1
ATOM 719 C C . ARG A 1 89 ? -1.462 12.620 -24.345 1.00 64.38 89 ARG A C 1
ATOM 721 O O . ARG A 1 89 ? -1.104 11.443 -24.297 1.00 64.38 89 ARG A O 1
ATOM 728 N N . THR A 1 90 ? -2.443 13.120 -23.601 1.00 56.41 90 THR A N 1
ATOM 729 C CA . THR A 1 90 ? -3.379 12.299 -22.831 1.00 56.41 90 THR A CA 1
ATOM 730 C C . THR A 1 90 ? -3.839 11.142 -23.719 1.00 56.41 90 THR A C 1
ATOM 732 O O . THR A 1 90 ? -4.146 11.399 -24.886 1.00 56.41 90 THR A O 1
ATOM 735 N N . PRO A 1 91 ? -3.869 9.890 -23.223 1.00 59.53 91 PRO A N 1
ATOM 736 C CA . PRO A 1 91 ? -4.506 8.828 -23.978 1.00 59.53 91 PRO A CA 1
ATOM 737 C C . PRO A 1 91 ? -5.920 9.307 -24.285 1.00 59.53 91 PRO A C 1
ATOM 739 O O . PRO A 1 91 ? -6.647 9.691 -23.367 1.00 59.53 91 PRO A O 1
ATOM 742 N N . ASP A 1 92 ? -6.249 9.390 -25.570 1.00 54.31 92 ASP A N 1
ATOM 743 C CA . ASP A 1 92 ? -7.566 9.807 -26.021 1.00 54.31 92 ASP A CA 1
ATOM 744 C C . ASP A 1 92 ? -8.600 8.911 -25.321 1.00 54.31 92 ASP A C 1
ATOM 746 O O . ASP A 1 92 ? -8.566 7.688 -25.512 1.00 54.31 92 ASP A O 1
ATOM 750 N N . PRO A 1 93 ? -9.482 9.465 -24.468 1.00 52.72 93 PRO A N 1
ATOM 751 C CA . PRO A 1 93 ? -10.443 8.659 -23.728 1.00 52.72 93 PRO A CA 1
ATOM 752 C C . PRO A 1 93 ? -11.398 7.902 -24.664 1.00 52.72 93 PRO A C 1
ATOM 754 O O . PRO A 1 93 ? -11.970 6.901 -24.240 1.00 52.72 93 PRO A O 1
ATOM 757 N N . SER A 1 94 ? -11.525 8.310 -25.936 1.00 55.41 94 SER A N 1
ATOM 758 C CA . SER A 1 94 ? -12.292 7.580 -26.953 1.00 55.41 94 SER A CA 1
ATOM 759 C C . SER A 1 94 ? -11.606 6.299 -27.458 1.00 55.41 94 SER A C 1
ATOM 761 O O . SER A 1 94 ? -12.284 5.402 -27.950 1.00 55.41 94 SER A O 1
ATOM 763 N N . ARG A 1 95 ? -10.282 6.156 -27.281 1.00 53.41 95 ARG A N 1
ATOM 764 C CA . ARG A 1 95 ? -9.513 4.933 -27.597 1.00 53.41 95 ARG A CA 1
ATOM 765 C C . ARG A 1 95 ? -9.299 4.005 -26.394 1.00 53.41 95 ARG A C 1
ATOM 767 O O . ARG A 1 95 ? -8.786 2.905 -26.568 1.00 53.41 95 ARG A O 1
ATOM 774 N N . ALA A 1 96 ? -9.679 4.420 -25.184 1.00 48.78 96 ALA A N 1
ATOM 775 C CA . ALA A 1 96 ? -9.393 3.708 -23.933 1.00 48.78 96 ALA A CA 1
ATOM 776 C C . ALA A 1 96 ? -10.510 2.749 -23.456 1.00 48.78 96 ALA A C 1
ATOM 778 O O . ALA A 1 96 ? -10.545 2.395 -22.279 1.00 48.78 96 ALA A O 1
ATOM 779 N N . PHE A 1 97 ? -11.400 2.296 -24.344 1.00 47.00 97 PHE A N 1
ATOM 780 C CA . PHE A 1 97 ? -12.379 1.239 -24.056 1.00 47.00 97 PHE A CA 1
ATOM 781 C C . PHE A 1 97 ? -12.020 -0.058 -24.794 1.00 47.00 97 PHE A C 1
ATOM 783 O O . PHE A 1 97 ? -12.701 -0.477 -25.722 1.00 47.00 97 PHE A O 1
ATOM 790 N N . ALA A 1 98 ? -10.962 -0.731 -24.347 1.00 46.62 98 ALA A N 1
ATOM 791 C CA . ALA A 1 98 ? -10.959 -2.189 -24.370 1.00 46.62 98 ALA A CA 1
ATOM 792 C C . ALA A 1 98 ? -11.359 -2.630 -22.958 1.00 46.62 98 ALA A C 1
ATOM 794 O O . ALA A 1 98 ? -10.530 -2.703 -22.052 1.00 46.62 98 ALA A O 1
ATOM 795 N N . SER A 1 99 ? -12.664 -2.798 -22.748 1.00 45.41 99 SER A N 1
ATOM 796 C CA . SER A 1 99 ? -13.227 -3.314 -21.500 1.00 45.41 99 SER A CA 1
ATOM 797 C C . SER A 1 99 ? -12.571 -4.655 -21.141 1.00 45.41 99 SER A C 1
ATOM 799 O O . SER A 1 99 ? -12.480 -5.516 -22.018 1.00 45.41 99 SER A O 1
ATOM 801 N N . PRO A 1 100 ? -12.165 -4.907 -19.882 1.00 49.22 100 PRO A N 1
ATOM 802 C CA . PRO A 1 100 ? -11.960 -6.282 -19.443 1.00 49.22 100 PRO A CA 1
ATOM 803 C C . PRO A 1 100 ? -13.303 -7.035 -19.538 1.00 49.22 100 PRO A C 1
ATOM 805 O O . PRO A 1 100 ? -14.351 -6.440 -19.251 1.00 49.22 100 PRO A O 1
ATOM 808 N N . PRO A 1 101 ? -13.319 -8.318 -19.944 1.00 44.53 101 PRO A N 1
ATOM 809 C CA . PRO A 1 101 ? -14.556 -9.077 -20.023 1.00 44.53 101 PRO A CA 1
ATOM 810 C C . PRO A 1 101 ? -15.089 -9.293 -18.602 1.00 44.53 101 PRO A C 1
ATOM 812 O O . PRO A 1 101 ? -14.490 -10.005 -17.802 1.00 44.53 101 PRO A O 1
ATOM 815 N N . GLY A 1 102 ? -16.213 -8.647 -18.288 1.00 49.81 102 GLY A N 1
ATOM 816 C CA . GLY A 1 102 ? -16.978 -8.888 -17.067 1.00 49.81 102 GLY A CA 1
ATOM 817 C C . GLY A 1 102 ? -16.827 -7.821 -15.983 1.00 49.81 102 GLY A C 1
ATOM 818 O O . GLY A 1 102 ? -16.139 -8.016 -14.989 1.00 49.81 102 GLY A O 1
ATOM 819 N N . SER A 1 103 ? -17.581 -6.726 -16.090 1.00 45.31 103 SER A N 1
ATOM 820 C CA . SER A 1 103 ? -18.218 -6.159 -14.894 1.00 45.31 103 SER A CA 1
ATOM 821 C C . SER A 1 103 ? -19.561 -5.520 -15.256 1.00 45.31 103 SER A C 1
ATOM 823 O O . SER A 1 103 ? -19.658 -4.474 -15.890 1.00 45.31 103 SER A O 1
ATOM 825 N N . LEU A 1 104 ? -20.624 -6.220 -14.865 1.00 49.97 104 LEU A N 1
ATOM 826 C CA . LEU A 1 104 ? -21.992 -5.724 -14.790 1.00 49.97 104 LEU A CA 1
ATOM 827 C C . LEU A 1 104 ? -22.051 -4.629 -13.720 1.00 49.97 104 LEU A C 1
ATOM 829 O O . LEU A 1 104 ? -22.150 -4.938 -12.538 1.00 49.97 104 LEU A O 1
ATOM 833 N N . LEU A 1 105 ? -22.021 -3.357 -14.111 1.00 45.62 105 LEU A N 1
ATOM 834 C CA . LEU A 1 105 ? -22.340 -2.246 -13.210 1.00 45.62 105 LEU A CA 1
ATOM 835 C C . LEU A 1 105 ? -23.307 -1.274 -13.890 1.00 45.62 105 LEU A C 1
ATOM 837 O O . LEU A 1 105 ? -22.948 -0.253 -14.466 1.00 45.62 105 LEU A O 1
ATOM 841 N N . ARG A 1 106 ? -24.573 -1.693 -13.820 1.00 42.28 106 ARG A N 1
ATOM 842 C CA . ARG A 1 106 ? -25.782 -0.914 -13.525 1.00 42.28 106 ARG A CA 1
ATOM 843 C C . ARG A 1 106 ? -25.666 0.602 -13.747 1.00 42.28 106 ARG A C 1
ATOM 845 O O . ARG A 1 106 ? -25.145 1.351 -12.926 1.00 42.28 106 ARG A O 1
ATOM 852 N N . SER A 1 107 ? -26.278 1.041 -14.838 1.00 41.72 107 SER A N 1
ATOM 853 C CA . SER A 1 107 ? -26.626 2.424 -15.146 1.00 41.72 107 SER A CA 1
ATOM 854 C C . SER A 1 107 ? -27.329 3.126 -13.977 1.00 41.72 107 SER A C 1
ATOM 856 O O . SER A 1 107 ? -28.483 2.831 -13.673 1.00 41.72 107 SER A O 1
ATOM 858 N N . PHE A 1 108 ? -26.667 4.115 -13.379 1.00 39.53 108 PHE A N 1
ATOM 859 C CA . PHE A 1 108 ? -27.315 5.169 -12.598 1.00 39.53 108 PHE A CA 1
ATOM 860 C C . PHE A 1 108 ? -27.048 6.512 -13.288 1.00 39.53 108 PHE A C 1
ATOM 862 O O . PHE A 1 108 ? -26.099 7.231 -12.977 1.00 39.53 108 PHE A O 1
ATOM 869 N N . ARG A 1 109 ? -27.892 6.851 -14.271 1.00 43.47 109 ARG A N 1
ATOM 870 C CA . ARG A 1 109 ? -28.032 8.233 -14.742 1.00 43.47 109 ARG A CA 1
ATOM 871 C C . ARG A 1 109 ? -28.688 9.026 -13.612 1.00 43.47 109 ARG A C 1
ATOM 873 O O . ARG A 1 109 ? -29.872 8.847 -13.352 1.00 43.47 109 ARG A O 1
ATOM 880 N N . ARG A 1 110 ? -27.940 9.902 -12.939 1.00 46.50 110 ARG A N 1
ATOM 881 C CA . ARG A 1 110 ? -28.556 10.980 -12.152 1.00 46.50 110 ARG A CA 1
ATOM 882 C C . ARG A 1 110 ? -29.134 12.019 -13.126 1.00 46.50 110 ARG A C 1
ATOM 884 O O . ARG A 1 110 ? -28.395 12.449 -14.015 1.00 46.50 110 ARG A O 1
ATOM 891 N N . PRO A 1 111 ? -30.407 12.427 -12.999 1.00 44.66 111 PRO A N 1
ATOM 892 C CA . PRO A 1 111 ? -30.940 13.527 -13.793 1.00 44.66 111 PRO A CA 1
ATOM 893 C C . PRO A 1 111 ? -30.258 14.843 -13.391 1.00 44.66 111 PRO A C 1
ATOM 895 O O . PRO A 1 111 ? -30.033 15.113 -12.211 1.00 44.66 111 PRO A O 1
ATOM 898 N N . ARG A 1 112 ? -29.892 15.649 -14.394 1.00 48.28 112 ARG A N 1
ATOM 899 C CA . ARG A 1 112 ? -29.424 17.028 -14.211 1.00 48.28 112 ARG A CA 1
ATOM 900 C C . ARG A 1 112 ? -30.614 17.865 -13.738 1.00 48.28 112 ARG A C 1
ATOM 902 O O . ARG A 1 112 ? -31.597 17.968 -14.465 1.00 48.28 112 ARG A O 1
ATOM 909 N N . HIS A 1 113 ? -30.529 18.451 -12.548 1.00 53.19 113 HIS A N 1
ATOM 910 C CA . HIS A 1 113 ? -31.472 19.487 -12.131 1.00 53.19 113 HIS A CA 1
ATOM 911 C C . HIS A 1 113 ? -31.230 20.762 -12.960 1.00 53.19 113 HIS A C 1
ATOM 913 O O . HIS A 1 113 ? -30.067 21.141 -13.131 1.00 53.19 113 HIS A O 1
ATOM 919 N N . PRO A 1 114 ? -32.275 21.422 -13.487 1.00 53.22 114 PRO A N 1
ATOM 920 C CA . PRO A 1 114 ? -32.127 22.717 -14.133 1.00 53.22 114 PRO A CA 1
ATOM 921 C C . PRO A 1 114 ? -31.856 23.808 -13.088 1.00 53.22 114 PRO A C 1
ATOM 923 O O . PRO A 1 114 ? -32.475 23.853 -12.027 1.00 53.22 114 PRO A O 1
ATOM 926 N N . HIS A 1 115 ? -30.900 24.679 -13.403 1.00 52.62 115 HIS A N 1
ATOM 927 C CA . HIS A 1 115 ? -30.600 25.888 -12.647 1.00 52.62 115 HIS A CA 1
ATOM 928 C C . HIS A 1 115 ? -31.795 26.853 -12.717 1.00 52.62 115 HIS A C 1
ATOM 930 O O . HIS A 1 115 ? -32.164 27.281 -13.808 1.00 52.62 115 HIS A O 1
ATOM 936 N N . HIS A 1 116 ? -32.374 27.215 -11.570 1.00 51.47 116 HIS A N 1
ATOM 937 C CA . HIS A 1 116 ? -33.276 28.362 -11.472 1.00 51.47 116 HIS A CA 1
ATOM 938 C C . HIS A 1 116 ? -32.447 29.646 -11.286 1.00 51.47 116 HIS A C 1
ATOM 940 O O . HIS A 1 116 ? -31.638 29.703 -10.354 1.00 51.47 116 HIS A O 1
ATOM 946 N N . PRO A 1 117 ? -32.608 30.668 -12.147 1.00 56.12 117 PRO A N 1
ATOM 947 C CA . PRO A 1 117 ? -32.013 31.978 -11.928 1.00 56.12 117 PRO A CA 1
ATOM 948 C C . PRO A 1 117 ? -32.802 32.712 -10.838 1.00 56.12 117 PRO A C 1
ATOM 950 O O . P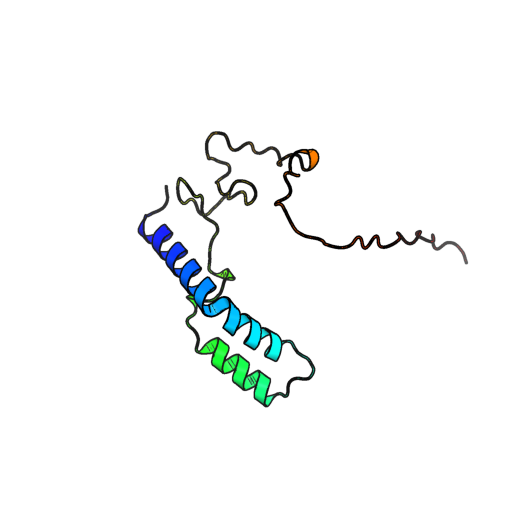RO A 1 117 ? -34.006 32.919 -10.964 1.00 56.12 117 PRO A O 1
ATOM 953 N N . TRP A 1 118 ? -32.123 33.098 -9.759 1.00 47.16 118 TRP A N 1
ATOM 954 C CA . TRP A 1 118 ? -32.679 34.016 -8.771 1.00 47.16 118 TRP A CA 1
ATOM 955 C C . TRP A 1 118 ? -32.772 35.408 -9.394 1.00 47.16 118 TRP A C 1
ATOM 957 O O . TRP A 1 118 ? -31.752 36.015 -9.719 1.00 47.16 118 TRP A O 1
ATOM 967 N N . GLY A 1 119 ? -34.000 35.888 -9.569 1.00 46.88 119 GLY A N 1
ATOM 968 C CA . GLY A 1 119 ? -34.301 37.231 -10.030 1.00 46.88 119 GLY A CA 1
ATOM 969 C C 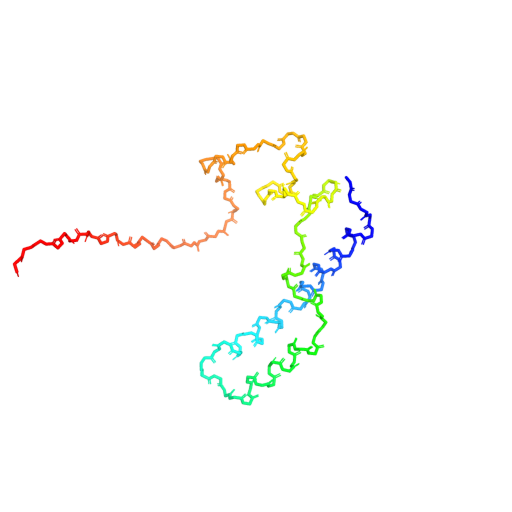. GLY A 1 119 ? -35.607 37.736 -9.422 1.00 46.88 119 GLY A C 1
ATOM 970 O O . GLY A 1 119 ? -36.646 37.119 -9.631 1.00 46.88 119 GLY A O 1
ATOM 971 N N . LEU A 1 120 ? -35.483 38.899 -8.770 1.00 46.06 120 LEU A N 1
ATOM 972 C CA . LEU A 1 120 ? -36.480 39.925 -8.428 1.00 46.06 120 LEU A CA 1
ATOM 973 C C . LEU A 1 120 ? -37.148 39.931 -7.037 1.00 46.06 120 LEU A C 1
ATOM 975 O O . LEU A 1 120 ? -37.917 39.042 -6.690 1.00 46.06 120 LEU A O 1
ATOM 979 N N . GLN A 1 121 ? -36.913 41.102 -6.416 1.00 46.25 121 GLN A N 1
ATOM 980 C CA . GLN A 1 121 ? -37.707 41.905 -5.470 1.00 46.25 121 GLN A CA 1
ATOM 981 C C . GLN A 1 121 ? -37.627 41.564 -3.984 1.00 46.25 121 GLN A C 1
ATOM 983 O O . GLN A 1 121 ? -38.150 40.518 -3.555 1.00 46.25 121 GLN A O 1
#

InterPro domains:
  IPR001209 Small ribosomal subunit protein uS14 [PF00253] (48-81)
  IPR001209 Small ribosomal subunit protein uS14 [PTHR19836] (1-81)

Radius of gyration: 22.22 Å; chains: 1; bounding box: 57×51×51 Å

Foldseek 3Di:
DDDPVVVVVLVVLVVLLVVCVVVLVVLVCLLPDPPHDPVSNVVSVVVVVPDDPSNDPVPRAQAAPPPRHRPQQDPVVSHHCPDPPNDPPDPPVVPPPPDDPDDDDDDDDDDDDDDDDDDDD

pLDDT: mean 80.21, std 19.64, range [39.53, 96.38]

Organism: NCBI:txid1623582

Sequence (121 aa):
MAKKSRIAKNEKRREFVARYAARRAELKDIIRRPSSTDAERIAAQEELRRQPRDTCATRVRNRDAVDGRPRGYLRAFGLSREEPGVSKRTPDPSRAFASPPGSLLRSFRRPRHPHHPWGLQ

Secondary structure (DSSP, 8-state):
---HHHHHHHHHHHHHHHHHHHHHHHHHHHHH-TTS-HHHHHHHHHHHHHS-GGG-GGG-----TTT--SSSEETTTTEETTSTT--SS---TTT-----S--------PPPPPPPP----